Protein AF-A0A5K0YCB5-F1 (afdb_monomer_lite)

Radius of gyration: 11.23 Å; chains: 1; bounding box: 19×18×38 Å

Foldseek 3Di:
DEQEDEACSLLVQVVCQVVVVVVDPPVDDYDTGRHNHDDDDD

Sequence (42 aa):
ALLSGCSAGGLSAILHCDDFASLLPETTTVKCLSDGGFFLDA

pLDDT: mean 97.47, std 3.57, range [76.0, 98.69]

Secondary structure (DSSP, 8-state):
-EEEEETHHHHHHHHTHHHHHHTS-TTS--EEEEES------

InterPro domains:
  IPR004963 Pectinacetylesterase/NOTUM [PF03283] (1-42)
  IPR004963 Pectinacetylesterase/NOTUM [PTHR21562] (1-42)

Structure (mmCIF, N/CA/C/O backbone):
data_AF-A0A5K0YCB5-F1
#
_entry.id   AF-A0A5K0YCB5-F1
#
loop_
_atom_site.group_PDB
_atom_site.id
_atom_site.type_symbol
_atom_site.label_atom_id
_atom_site.label_alt_id
_atom_site.label_comp_id
_atom_site.label_asym_id
_atom_site.label_entity_id
_atom_site.label_seq_id
_atom_site.pdbx_PDB_ins_code
_atom_site.Cartn_x
_atom_site.Cartn_y
_atom_site.Cartn_z
_atom_site.occupancy
_atom_site.B_iso_or_equiv
_atom_site.auth_seq_id
_atom_site.auth_comp_id
_atom_site.auth_asym_id
_atom_site.auth_atom_id
_atom_site.pdbx_PDB_model_num
ATOM 1 N N . ALA A 1 1 ? 1.280 -1.090 11.061 1.00 97.44 1 ALA A N 1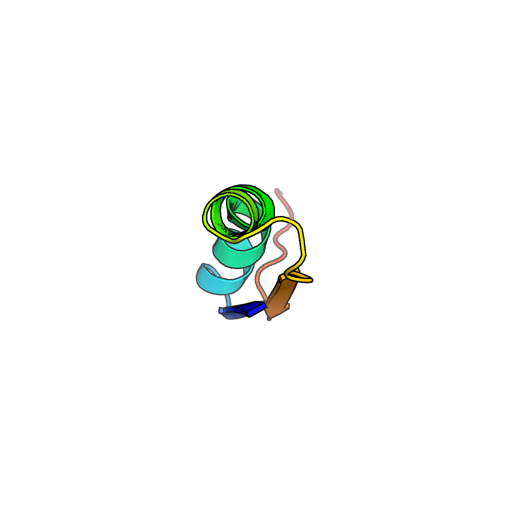
ATOM 2 C CA . ALA A 1 1 ? 2.188 -1.796 10.131 1.00 97.44 1 ALA A CA 1
ATOM 3 C C . ALA A 1 1 ? 2.639 -0.844 9.022 1.00 97.44 1 ALA A C 1
ATOM 5 O O . ALA A 1 1 ? 1.993 0.183 8.831 1.00 97.44 1 ALA A O 1
ATOM 6 N N . LEU A 1 2 ? 3.734 -1.156 8.325 1.00 98.44 2 LEU A N 1
ATOM 7 C CA . LEU A 1 2 ? 4.226 -0.381 7.181 1.00 98.44 2 LEU A CA 1
ATOM 8 C C . LEU A 1 2 ? 4.333 -1.300 5.962 1.00 98.44 2 LEU A C 1
ATOM 10 O O . LEU A 1 2 ? 5.036 -2.305 6.038 1.00 98.44 2 LEU A O 1
ATOM 14 N N . LEU A 1 3 ? 3.667 -0.939 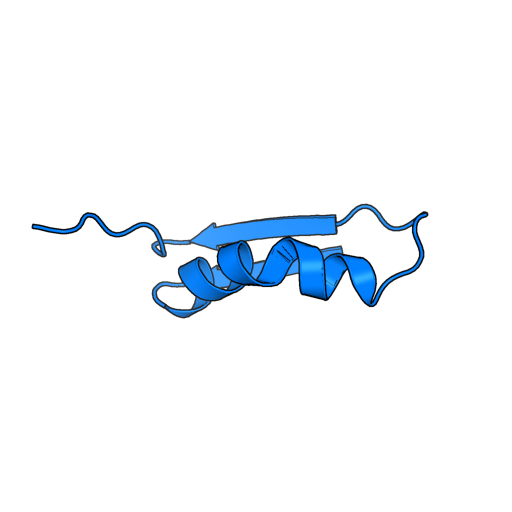4.867 1.00 98.69 3 LEU A N 1
ATOM 15 C CA . LEU A 1 3 ? 3.855 -1.562 3.558 1.00 98.69 3 LEU A CA 1
ATOM 16 C C . LEU A 1 3 ? 4.677 -0.611 2.686 1.00 98.69 3 LEU A C 1
ATOM 18 O O . LEU A 1 3 ? 4.255 0.514 2.423 1.00 98.69 3 LEU A O 1
ATOM 22 N N . SER A 1 4 ? 5.865 -1.023 2.257 1.00 98.50 4 SER A N 1
ATOM 23 C CA . SER A 1 4 ? 6.670 -0.226 1.329 1.00 98.50 4 SER A CA 1
ATOM 24 C C . SER A 1 4 ? 7.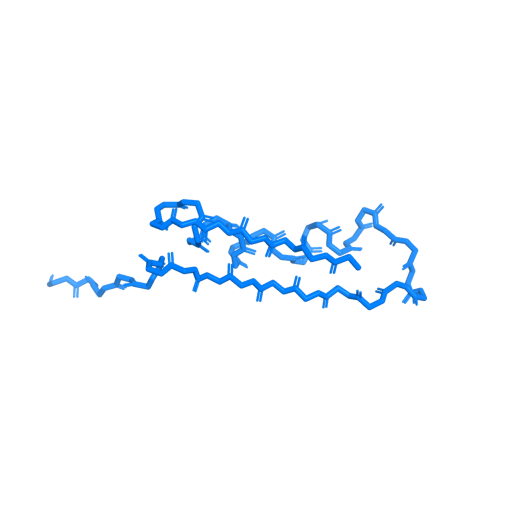189 -1.067 0.176 1.00 98.50 4 SER A C 1
ATOM 26 O O . SER A 1 4 ? 7.265 -2.293 0.259 1.00 98.50 4 SER A O 1
ATOM 28 N N . GLY A 1 5 ? 7.563 -0.387 -0.901 1.00 98.56 5 GLY A N 1
ATOM 29 C CA . GLY A 1 5 ? 8.239 -0.998 -2.033 1.00 98.56 5 GLY A CA 1
ATOM 30 C C . GLY A 1 5 ? 8.938 0.047 -2.893 1.00 98.56 5 GLY A C 1
ATOM 31 O O . GLY A 1 5 ? 8.650 1.238 -2.784 1.00 98.56 5 GLY A O 1
ATOM 32 N N . CYS A 1 6 ? 9.848 -0.419 -3.750 1.00 98.44 6 CYS A N 1
ATOM 33 C CA . CYS A 1 6 ? 10.588 0.410 -4.699 1.00 98.44 6 CYS A CA 1
ATOM 34 C C . CYS A 1 6 ? 10.140 0.117 -6.142 1.00 98.44 6 CYS A C 1
ATOM 36 O O . CYS A 1 6 ? 9.826 -1.033 -6.464 1.00 98.44 6 CYS A O 1
ATOM 38 N N . SER A 1 7 ? 10.117 1.124 -7.019 1.00 97.88 7 SER A N 1
ATOM 39 C CA . SER A 1 7 ? 9.739 0.996 -8.434 1.00 97.88 7 SER A CA 1
ATOM 40 C C . SER A 1 7 ? 8.344 0.359 -8.595 1.00 97.88 7 SER A C 1
ATOM 42 O O . SER A 1 7 ? 7.381 0.831 -7.989 1.00 97.88 7 SER A O 1
ATOM 44 N N . ALA A 1 8 ? 8.209 -0.741 -9.343 1.00 98.44 8 ALA A N 1
ATOM 45 C CA . ALA A 1 8 ? 6.959 -1.502 -9.447 1.00 98.44 8 ALA A CA 1
ATOM 46 C C . ALA A 1 8 ? 6.420 -1.953 -8.074 1.00 98.44 8 ALA A C 1
ATOM 48 O O . ALA A 1 8 ? 5.211 -1.962 -7.845 1.00 98.44 8 ALA A O 1
ATOM 49 N N . GLY A 1 9 ? 7.317 -2.254 -7.129 1.00 98.50 9 GLY A N 1
ATOM 50 C CA . GLY A 1 9 ? 6.954 -2.548 -5.747 1.00 98.50 9 GLY A CA 1
ATOM 51 C C . GLY A 1 9 ? 6.339 -1.340 -5.037 1.00 98.50 9 GLY A C 1
ATOM 52 O O . GLY A 1 9 ? 5.380 -1.501 -4.291 1.00 98.50 9 GLY A O 1
ATOM 53 N N . GLY A 1 10 ? 6.830 -0.127 -5.300 1.00 98.38 10 GLY A N 1
ATOM 54 C CA . GLY A 1 10 ? 6.269 1.101 -4.731 1.00 98.38 10 GLY A CA 1
ATOM 55 C C . GLY A 1 10 ? 4.862 1.382 -5.247 1.00 98.38 10 GLY A C 1
ATOM 56 O O . GLY A 1 10 ? 3.971 1.712 -4.465 1.00 98.38 10 GLY A O 1
ATOM 57 N N . LEU A 1 11 ? 4.633 1.153 -6.544 1.00 98.38 11 LEU A N 1
ATOM 58 C CA . LEU A 1 11 ? 3.296 1.223 -7.129 1.00 98.38 11 LEU A CA 1
ATOM 59 C C . LEU A 1 11 ? 2.363 0.196 -6.471 1.00 98.38 11 LEU A C 1
ATOM 61 O O . LEU A 1 11 ? 1.281 0.557 -6.014 1.00 98.38 11 LEU A O 1
ATOM 65 N N . SER A 1 12 ? 2.809 -1.059 -6.333 1.00 98.56 12 SER A N 1
ATOM 66 C CA . SER A 1 12 ? 2.016 -2.109 -5.676 1.00 98.56 12 SER A CA 1
ATOM 67 C C . SER A 1 12 ? 1.700 -1.800 -4.207 1.00 98.56 12 SER A C 1
ATOM 69 O O . SER A 1 12 ? 0.588 -2.059 -3.758 1.00 98.56 12 SER A O 1
ATOM 71 N N . ALA A 1 13 ? 2.636 -1.186 -3.473 1.00 98.56 13 ALA A N 1
ATOM 72 C CA . ALA A 1 13 ? 2.456 -0.829 -2.068 1.00 98.56 13 ALA A CA 1
ATOM 73 C C . ALA A 1 13 ? 1.343 0.209 -1.865 1.00 98.56 13 ALA A C 1
ATOM 75 O O . ALA A 1 13 ? 0.683 0.205 -0.829 1.00 98.56 13 ALA A O 1
ATOM 76 N N . ILE A 1 14 ? 1.124 1.088 -2.846 1.00 98.19 14 ILE A N 1
ATOM 77 C CA . ILE A 1 14 ? 0.023 2.057 -2.820 1.00 98.19 14 ILE A CA 1
ATOM 78 C C . ILE A 1 14 ? -1.271 1.429 -3.333 1.00 98.19 14 ILE A C 1
ATOM 80 O O . ILE A 1 14 ? -2.300 1.592 -2.686 1.00 98.19 14 ILE A O 1
ATOM 84 N N . LEU A 1 15 ? -1.224 0.673 -4.436 1.00 98.50 15 LEU A N 1
ATOM 85 C CA . LEU A 1 15 ? -2.411 0.029 -5.011 1.00 98.50 15 LEU A CA 1
ATOM 86 C C . LEU A 1 15 ? -3.080 -0.973 -4.056 1.00 98.50 15 LEU A C 1
ATOM 88 O O . LEU A 1 15 ? -4.298 -1.098 -4.081 1.00 98.50 15 LEU A O 1
ATOM 92 N N . HIS A 1 16 ? -2.304 -1.648 -3.204 1.00 98.50 16 HIS A N 1
ATOM 93 C CA . HIS A 1 16 ? -2.802 -2.657 -2.258 1.00 98.50 16 HIS A CA 1
ATOM 94 C C . HIS A 1 16 ? -2.773 -2.199 -0.793 1.00 98.50 16 HIS A C 1
ATOM 96 O O . HIS A 1 16 ? -2.829 -3.027 0.118 1.00 98.50 16 HIS A O 1
ATOM 102 N N . CYS A 1 17 ? -2.654 -0.892 -0.537 1.00 98.62 17 CYS A N 1
ATOM 103 C CA . CYS A 1 17 ? -2.547 -0.381 0.829 1.00 98.62 17 CYS A CA 1
ATOM 104 C C . CYS A 1 17 ? -3.785 -0.719 1.678 1.00 98.62 17 CYS A C 1
ATOM 106 O O . CYS A 1 17 ? -3.649 -1.169 2.818 1.00 98.62 17 CYS A O 1
ATOM 108 N N . ASP A 1 18 ? -4.979 -0.559 1.102 1.00 98.38 18 ASP A N 1
ATOM 109 C CA . ASP A 1 18 ? -6.247 -0.820 1.791 1.00 98.38 18 ASP A CA 1
ATOM 110 C C . ASP A 1 18 ? -6.489 -2.321 1.988 1.00 98.38 18 ASP A C 1
ATOM 112 O O . ASP A 1 18 ? -6.895 -2.738 3.073 1.00 98.38 18 ASP A O 1
ATOM 116 N N . ASP A 1 19 ? -6.148 -3.148 0.991 1.00 98.56 19 ASP A N 1
ATOM 117 C CA . ASP A 1 19 ? -6.184 -4.610 1.114 1.00 98.56 19 ASP A CA 1
ATOM 118 C C . ASP A 1 19 ? -5.309 -5.058 2.289 1.00 98.56 19 ASP A C 1
ATOM 120 O O . ASP A 1 19 ? -5.756 -5.795 3.166 1.00 98.56 19 ASP A O 1
ATOM 124 N N . PHE A 1 20 ? -4.074 -4.555 2.360 1.00 98.50 20 PHE A N 1
ATOM 125 C CA . PHE A 1 20 ? -3.161 -4.850 3.458 1.00 98.50 20 PHE A CA 1
ATOM 126 C C . PHE A 1 20 ? -3.695 -4.363 4.812 1.00 98.50 20 PHE A C 1
ATOM 128 O O . PHE A 1 20 ? -3.542 -5.064 5.814 1.00 98.50 20 PHE A O 1
ATOM 135 N N . ALA A 1 21 ? -4.349 -3.198 4.857 1.00 98.44 21 ALA A N 1
ATOM 136 C CA . ALA A 1 21 ? -4.990 -2.702 6.070 1.00 98.44 21 ALA A CA 1
ATOM 137 C C . ALA A 1 21 ? -6.164 -3.580 6.524 1.00 98.44 21 ALA A C 1
ATOM 139 O O . ALA A 1 21 ? -6.292 -3.832 7.720 1.00 98.44 21 ALA A O 1
ATOM 140 N N . SER A 1 22 ? -6.954 -4.113 5.588 1.00 98.38 22 SER A N 1
ATOM 141 C CA . SER A 1 22 ? -8.096 -4.992 5.879 1.00 98.38 22 SER A CA 1
ATOM 142 C C . SER A 1 22 ? -7.703 -6.337 6.504 1.00 98.38 22 SER A C 1
ATOM 144 O O . SER A 1 22 ? -8.509 -6.971 7.184 1.00 98.38 22 SER A O 1
ATOM 146 N N . LEU A 1 23 ? -6.451 -6.768 6.313 1.00 98.50 23 LEU A N 1
ATOM 147 C CA . LEU A 1 23 ? -5.907 -7.993 6.906 1.00 98.50 23 LEU A CA 1
ATOM 148 C C . LEU A 1 23 ? -5.488 -7.814 8.373 1.00 98.50 23 LEU A C 1
ATOM 150 O O . LEU A 1 23 ? -5.094 -8.785 9.023 1.00 98.50 23 LEU A O 1
ATOM 154 N N . LEU A 1 24 ? -5.524 -6.586 8.893 1.00 98.38 24 LEU A N 1
ATOM 155 C CA . LEU A 1 24 ? -5.070 -6.239 10.234 1.00 98.38 24 LEU A CA 1
ATOM 156 C C . LEU A 1 24 ? -6.244 -5.776 11.111 1.00 98.38 24 LEU A C 1
ATOM 158 O O . LEU A 1 24 ? -7.258 -5.303 10.602 1.00 98.38 24 LEU A O 1
ATOM 162 N N . PRO A 1 25 ? -6.127 -5.877 12.448 1.00 98.25 25 PRO A N 1
ATOM 163 C CA . PRO A 1 25 ? -7.121 -5.306 13.352 1.00 98.25 25 PRO A CA 1
ATOM 164 C C . PRO A 1 25 ? -7.279 -3.798 13.130 1.00 98.25 25 PRO A C 1
ATOM 166 O O . PRO A 1 25 ? -6.274 -3.109 12.962 1.00 98.25 25 PRO A O 1
ATOM 169 N N . GLU A 1 26 ? -8.500 -3.270 13.251 1.00 96.19 26 GLU A N 1
ATOM 170 C CA . GLU A 1 26 ? -8.810 -1.839 13.044 1.00 96.19 26 GLU A CA 1
ATOM 171 C C . GLU A 1 26 ? -8.025 -0.885 13.960 1.00 96.19 26 GLU A C 1
ATOM 173 O O . GLU A 1 26 ? -7.808 0.280 13.637 1.00 96.19 26 GLU A O 1
ATOM 178 N N .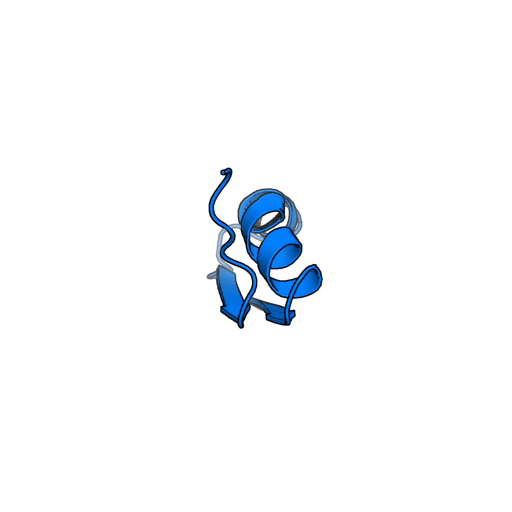 THR A 1 27 ? -7.548 -1.375 15.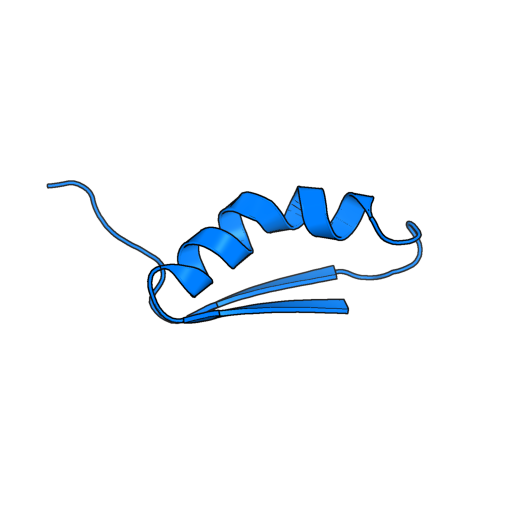105 1.00 98.19 27 THR A N 1
ATOM 179 C CA . THR A 1 27 ? -6.682 -0.613 16.016 1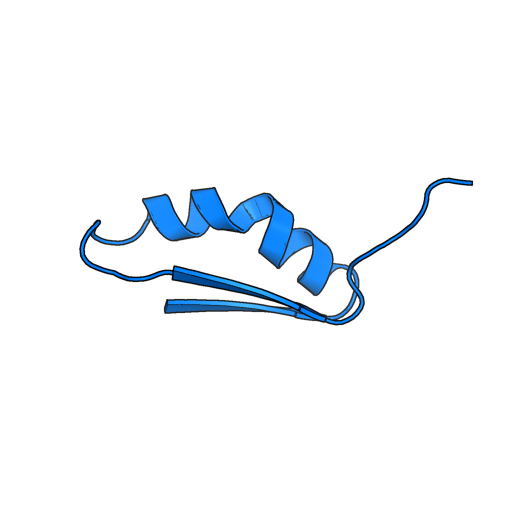.00 98.19 27 THR A CA 1
ATOM 180 C C . THR A 1 27 ? -5.267 -0.407 15.468 1.00 98.19 27 THR A C 1
ATOM 182 O O . THR A 1 27 ? -4.491 0.375 16.021 1.00 98.19 27 THR A O 1
ATOM 185 N N . THR A 1 28 ? -4.903 -1.098 14.386 1.00 98.38 28 THR A N 1
ATOM 186 C CA . THR A 1 28 ? -3.583 -1.015 13.768 1.00 98.38 28 THR A CA 1
ATOM 187 C C . THR A 1 28 ? -3.527 0.156 12.801 1.00 98.38 28 THR A C 1
ATOM 189 O O . THR A 1 28 ? -4.107 0.123 11.723 1.00 98.38 28 THR A O 1
ATOM 192 N N . THR A 1 29 ? -2.722 1.170 13.116 1.00 98.44 29 THR A N 1
ATOM 193 C CA . THR A 1 29 ? -2.391 2.196 12.122 1.00 98.44 29 THR A CA 1
ATOM 194 C C . THR A 1 29 ? -1.525 1.596 11.015 1.00 98.44 29 THR A C 1
ATOM 196 O O . THR A 1 29 ? -0.418 1.098 11.269 1.00 98.44 29 THR A O 1
ATOM 199 N N . VAL A 1 30 ? -2.014 1.665 9.780 1.00 98.56 30 VAL A N 1
ATOM 200 C CA . VAL A 1 30 ? -1.284 1.273 8.573 1.00 98.56 30 VAL A CA 1
ATOM 201 C C . VAL A 1 30 ? -0.774 2.514 7.856 1.00 98.56 30 VAL A C 1
ATOM 203 O O . VAL A 1 30 ? -1.465 3.525 7.755 1.00 98.56 30 VAL A O 1
ATOM 206 N N . LYS A 1 31 ? 0.477 2.450 7.403 1.00 98.56 31 LYS A N 1
ATOM 207 C CA . LYS A 1 31 ? 1.079 3.438 6.509 1.00 98.56 31 LYS A CA 1
ATOM 208 C C . LYS A 1 31 ? 1.623 2.713 5.290 1.00 98.56 31 LYS A C 1
ATOM 210 O O . LYS A 1 31 ? 2.149 1.608 5.430 1.00 98.56 31 LYS A O 1
ATOM 215 N N . CYS A 1 32 ? 1.538 3.358 4.133 1.00 98.62 32 CYS A N 1
ATOM 216 C CA . CYS A 1 32 ? 2.083 2.835 2.890 1.00 98.62 32 CYS A CA 1
ATOM 217 C C . CYS A 1 32 ? 3.009 3.858 2.239 1.00 98.62 32 CYS A C 1
ATOM 219 O O . CYS A 1 32 ? 2.740 5.059 2.285 1.00 98.62 32 CYS A O 1
ATOM 221 N N . LEU A 1 33 ? 4.118 3.383 1.675 1.00 98.56 33 LEU A N 1
ATOM 222 C CA . LEU A 1 33 ? 5.137 4.217 1.044 1.00 98.56 33 LEU A CA 1
ATOM 223 C C . LEU A 1 33 ? 5.505 3.654 -0.330 1.00 98.56 33 LEU A C 1
ATOM 225 O O . LEU A 1 33 ? 6.015 2.538 -0.431 1.00 98.56 33 LEU A O 1
ATOM 229 N N . SER A 1 34 ? 5.305 4.470 -1.363 1.00 98.44 34 SER A N 1
ATOM 230 C CA . SER A 1 34 ? 5.858 4.231 -2.695 1.00 98.44 34 SER A CA 1
ATOM 231 C C . SER A 1 34 ? 7.191 4.947 -2.830 1.00 98.44 34 SER A C 1
ATOM 233 O O . SER A 1 34 ? 7.237 6.176 -2.806 1.00 98.44 34 SER A O 1
ATOM 235 N N . ASP A 1 35 ? 8.267 4.184 -2.984 1.00 98.44 35 ASP A N 1
ATOM 236 C CA . ASP A 1 35 ? 9.564 4.712 -3.385 1.00 98.44 35 ASP A CA 1
ATOM 237 C C . ASP A 1 35 ? 9.742 4.518 -4.899 1.00 98.44 35 ASP A C 1
ATOM 239 O O . ASP A 1 35 ? 9.776 3.395 -5.395 1.00 98.44 35 ASP A O 1
ATOM 243 N N . GLY A 1 36 ? 9.774 5.603 -5.675 1.00 97.81 36 GLY A N 1
ATOM 244 C CA . GLY A 1 36 ? 9.942 5.535 -7.134 1.00 97.81 36 GLY A CA 1
ATOM 245 C C . GLY A 1 36 ? 8.828 4.802 -7.902 1.00 97.81 36 GLY A C 1
ATOM 246 O O . GLY A 1 36 ? 9.061 4.373 -9.028 1.00 97.81 36 GLY A O 1
ATOM 247 N N . GLY A 1 37 ? 7.639 4.623 -7.314 1.00 97.38 37 GLY A N 1
ATOM 248 C CA . GLY A 1 37 ? 6.506 3.924 -7.937 1.00 97.38 37 GLY A CA 1
ATOM 249 C C . GLY A 1 37 ? 5.426 4.834 -8.531 1.00 97.38 37 GLY A C 1
ATOM 250 O O . GLY A 1 37 ? 4.309 4.376 -8.753 1.00 97.38 37 GLY A O 1
ATOM 251 N N . PHE A 1 38 ? 5.716 6.120 -8.739 1.00 96.81 38 PHE A N 1
ATOM 252 C CA . PHE A 1 38 ? 4.818 7.054 -9.423 1.00 96.81 38 PHE A CA 1
ATOM 253 C C . PHE A 1 38 ? 5.248 7.206 -10.885 1.00 96.81 38 PHE A C 1
ATOM 255 O O . PHE A 1 38 ? 6.366 7.640 -11.159 1.00 96.81 38 PHE A O 1
ATOM 262 N N . PHE A 1 39 ? 4.357 6.855 -11.811 1.00 95.50 39 PHE A N 1
ATOM 263 C CA . PHE A 1 39 ? 4.591 6.896 -13.254 1.00 95.50 39 PHE A CA 1
ATOM 264 C C . PHE A 1 39 ? 3.534 7.785 -13.919 1.00 95.50 39 PHE A C 1
ATOM 266 O O . PHE A 1 39 ? 2.384 7.810 -13.481 1.00 95.50 39 PHE A O 1
ATOM 273 N N . LEU A 1 40 ? 3.922 8.509 -14.970 1.00 96.19 40 LEU A N 1
ATOM 274 C CA . LEU A 1 40 ? 3.013 9.285 -15.816 1.00 96.19 40 LEU A CA 1
ATOM 275 C C . LEU A 1 40 ? 2.760 8.506 -17.109 1.00 96.19 40 LEU A C 1
ATOM 277 O O . LEU A 1 40 ? 3.706 7.959 -17.676 1.00 96.19 40 LEU A O 1
ATOM 281 N N . ASP A 1 41 ? 1.506 8.466 -17.552 1.00 91.50 41 ASP A N 1
ATOM 282 C CA . ASP A 1 41 ? 1.151 7.966 -18.883 1.00 91.50 41 ASP A CA 1
ATOM 283 C C . ASP A 1 41 ? 1.459 9.043 -19.937 1.00 91.50 41 ASP A C 1
ATOM 285 O O . ASP A 1 41 ? 1.317 10.236 -19.647 1.00 91.50 41 ASP A O 1
ATOM 289 N N . ALA A 1 42 ? 1.941 8.627 -21.109 1.00 76.00 42 ALA A N 1
ATOM 290 C CA . ALA A 1 42 ? 2.475 9.514 -22.148 1.00 76.00 42 ALA A CA 1
ATOM 291 C C . ALA A 1 42 ? 1.467 9.791 -23.269 1.00 76.00 42 ALA A C 1
ATOM 293 O O . ALA A 1 42 ? 0.819 8.830 -23.738 1.00 76.00 42 ALA A O 1
#

Organism: NCBI:txid210225